Protein AF-R7ZU59-F1 (afdb_monomer_lite)

Organism: NCBI:txid1232681

Sequence (67 aa):
MAAEGMVWLKSLNPLFEPYAVAAGEVLEKGKFHAYTSRQIPKPETDLQKLVRAVRDMQQVVSGWKEG

Secondary structure (DSSP, 8-state):
-----EEEE--SSTTS--EEEEGGG-----S---SS-SSPPPPPPHHHHHHHHHHHHHHHHHHTT--

Foldseek 3Di:
DDPFDKDWDDDPPPVDDIDIDTPVPDDPPPDPPPVPDPDDDDPQDPVNVVVVVVVVVVVVVVVVVVD

Radius of gyration: 26.07 Å; chains: 1; bounding box: 41×36×73 Å

pLDDT: mean 78.42, std 15.64, range [43.22, 94.81]

Structure (mmCIF, N/CA/C/O backbone):
data_AF-R7ZU59-F1
#
_entry.id   AF-R7ZU59-F1
#
loop_
_atom_site.group_PDB
_atom_site.id
_atom_site.type_symbol
_atom_site.label_atom_id
_atom_site.label_alt_id
_atom_site.label_comp_id
_atom_site.label_asym_id
_atom_site.label_entity_id
_atom_site.label_seq_id
_atom_site.pdbx_PDB_ins_code
_atom_site.Cartn_x
_atom_site.Cartn_y
_atom_site.Cartn_z
_atom_site.occupancy
_atom_site.B_iso_or_equiv
_atom_site.auth_seq_id
_atom_site.auth_comp_id
_atom_site.auth_asym_id
_atom_site.auth_atom_id
_atom_site.pdbx_PDB_model_num
ATOM 1 N N . MET A 1 1 ? 11.033 3.095 -33.138 1.00 43.22 1 MET A N 1
ATOM 2 C CA . MET A 1 1 ? 10.484 2.144 -32.150 1.00 43.22 1 MET A CA 1
ATOM 3 C C . MET A 1 1 ? 11.257 2.382 -30.866 1.00 43.22 1 MET A C 1
ATOM 5 O O . MET A 1 1 ? 12.477 2.297 -30.914 1.00 43.22 1 MET A O 1
ATOM 9 N N . ALA A 1 2 ? 10.610 2.855 -29.800 1.00 50.56 2 ALA A N 1
ATOM 10 C CA . ALA A 1 2 ? 11.305 3.124 -28.540 1.00 50.56 2 ALA A CA 1
ATOM 11 C C . ALA A 1 2 ? 11.779 1.791 -27.943 1.00 50.56 2 ALA A C 1
ATOM 13 O O . ALA A 1 2 ? 11.018 0.828 -27.956 1.00 50.56 2 ALA A O 1
ATOM 14 N N . ALA A 1 3 ? 13.030 1.721 -27.485 1.00 55.75 3 ALA A N 1
ATOM 15 C CA . ALA A 1 3 ? 13.552 0.535 -26.818 1.00 55.75 3 ALA A CA 1
ATOM 16 C C . ALA A 1 3 ? 12.720 0.273 -25.554 1.00 55.75 3 ALA A C 1
ATOM 18 O O . ALA A 1 3 ? 12.646 1.131 -24.673 1.00 55.75 3 ALA A O 1
ATOM 19 N N . GLU A 1 4 ? 12.059 -0.880 -25.494 1.00 71.38 4 GLU A N 1
ATOM 20 C CA . GLU A 1 4 ? 11.300 -1.300 -24.321 1.00 71.38 4 GLU A CA 1
ATOM 21 C C . GLU A 1 4 ? 12.282 -1.507 -23.160 1.00 71.38 4 GLU A C 1
ATOM 23 O O . GLU A 1 4 ? 13.151 -2.377 -23.206 1.00 71.38 4 GLU A O 1
ATOM 28 N N . GLY A 1 5 ? 12.211 -0.644 -22.144 1.00 87.06 5 GLY A N 1
ATOM 29 C CA . GLY A 1 5 ? 13.034 -0.781 -20.942 1.00 87.06 5 GLY A CA 1
ATOM 30 C C . GLY A 1 5 ? 12.648 -2.035 -20.156 1.00 87.06 5 GLY A C 1
ATOM 31 O O . GLY A 1 5 ? 11.496 -2.454 -20.196 1.00 87.06 5 GLY A O 1
ATOM 32 N N . MET A 1 6 ? 13.593 -2.621 -19.421 1.00 92.56 6 MET A N 1
ATOM 33 C CA . MET A 1 6 ? 13.324 -3.729 -18.495 1.00 92.56 6 MET A CA 1
ATOM 34 C C . MET A 1 6 ? 13.241 -3.207 -17.061 1.00 92.56 6 MET A C 1
ATOM 36 O O . MET A 1 6 ? 14.010 -2.327 -16.672 1.00 92.56 6 MET A O 1
ATOM 40 N N . VAL A 1 7 ? 12.337 -3.774 -16.265 1.00 90.38 7 VAL A N 1
ATOM 41 C CA . VAL A 1 7 ? 12.160 -3.442 -14.848 1.00 90.38 7 VAL A CA 1
ATOM 42 C C . VAL A 1 7 ? 12.455 -4.674 -14.004 1.00 90.38 7 VAL A C 1
ATOM 44 O O . VAL A 1 7 ? 11.881 -5.736 -14.228 1.00 90.38 7 VAL A O 1
ATOM 47 N N . TRP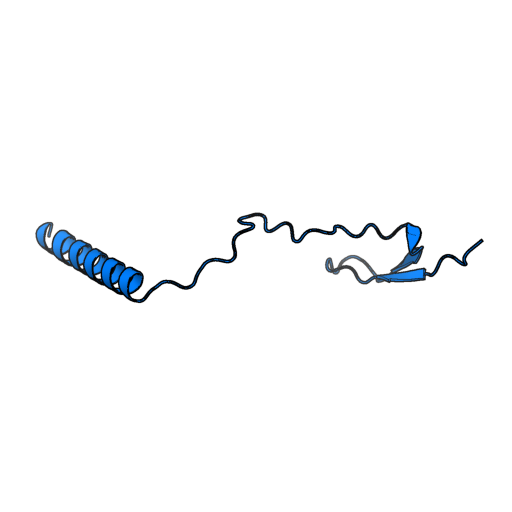 A 1 8 ? 13.333 -4.521 -13.013 1.00 94.12 8 TRP A N 1
ATOM 48 C CA . TRP A 1 8 ? 13.587 -5.544 -12.001 1.00 94.12 8 TRP A CA 1
ATOM 49 C C . TRP A 1 8 ? 12.577 -5.428 -10.866 1.00 94.12 8 TRP A C 1
ATOM 51 O O . TRP A 1 8 ? 12.472 -4.385 -10.219 1.00 94.12 8 TRP A O 1
ATOM 61 N N . LEU A 1 9 ? 11.851 -6.512 -10.612 1.00 90.00 9 LEU A N 1
ATOM 62 C CA . LEU A 1 9 ? 10.810 -6.585 -9.599 1.00 90.00 9 LEU A CA 1
ATOM 63 C C . LEU A 1 9 ? 11.198 -7.573 -8.503 1.00 90.00 9 LEU A C 1
ATOM 65 O O . LEU A 1 9 ? 11.745 -8.647 -8.754 1.00 90.00 9 LEU A O 1
ATOM 69 N N . LYS A 1 10 ? 10.856 -7.213 -7.266 1.00 92.12 10 LYS A N 1
ATOM 70 C CA . LYS A 1 10 ? 10.921 -8.098 -6.106 1.00 92.12 10 LYS A CA 1
ATOM 71 C C . LYS A 1 10 ? 9.509 -8.324 -5.581 1.00 92.12 10 LYS A C 1
ATOM 73 O O . LYS A 1 10 ? 8.791 -7.370 -5.291 1.00 92.12 10 LYS A O 1
ATOM 78 N N . SER A 1 11 ? 9.124 -9.589 -5.446 1.00 87.25 11 SER A N 1
ATOM 79 C CA . SER A 1 11 ? 7.848 -9.978 -4.850 1.00 87.25 11 SER A CA 1
ATOM 80 C C . SER A 1 11 ? 7.850 -9.750 -3.334 1.00 87.25 11 SER A C 1
ATOM 82 O O . SER A 1 11 ? 8.858 -9.964 -2.662 1.00 87.25 11 SER A O 1
ATOM 84 N N . LEU A 1 12 ? 6.700 -9.351 -2.784 1.00 87.62 12 LEU A N 1
ATOM 85 C CA . LEU A 1 12 ? 6.463 -9.349 -1.334 1.00 87.62 12 LEU A CA 1
ATOM 86 C C . LEU A 1 12 ? 6.072 -10.737 -0.800 1.00 87.62 12 LEU A C 1
ATOM 88 O O . LEU A 1 12 ? 6.104 -10.957 0.407 1.00 87.62 12 LEU A O 1
ATOM 92 N N . ASN A 1 13 ? 5.716 -11.675 -1.681 1.00 89.31 13 ASN A N 1
ATOM 93 C CA . ASN A 1 13 ? 5.610 -13.086 -1.333 1.00 89.31 13 ASN A CA 1
ATOM 94 C C . ASN A 1 13 ? 7.012 -13.725 -1.424 1.00 89.31 13 ASN A C 1
ATOM 96 O O . ASN A 1 13 ? 7.551 -13.779 -2.534 1.00 89.31 13 ASN A O 1
ATOM 100 N N . PRO A 1 14 ? 7.584 -14.219 -0.307 1.00 89.75 14 PRO A N 1
ATOM 101 C CA . PRO A 1 14 ? 8.963 -14.707 -0.242 1.00 89.75 14 PRO A CA 1
ATOM 102 C C . PRO A 1 14 ? 9.209 -16.018 -0.999 1.00 89.75 14 PRO A C 1
ATOM 104 O O . PRO A 1 14 ? 10.359 -16.400 -1.165 1.00 89.75 14 PRO A O 1
ATOM 107 N N . LEU A 1 15 ? 8.161 -16.708 -1.461 1.00 94.81 15 LEU A N 1
ATOM 108 C CA . LEU A 1 15 ? 8.296 -17.910 -2.296 1.00 94.81 15 LEU A CA 1
ATOM 109 C C . LEU A 1 15 ? 8.702 -17.596 -3.744 1.00 94.81 15 LEU A C 1
ATOM 111 O O . LEU A 1 15 ? 8.969 -18.515 -4.514 1.00 94.81 15 LEU A O 1
ATOM 115 N N . PHE A 1 16 ? 8.698 -16.319 -4.130 1.00 92.06 16 PHE A N 1
ATOM 116 C CA . PHE A 1 16 ? 9.028 -15.881 -5.479 1.00 92.06 16 PHE A CA 1
ATOM 117 C C . PHE A 1 16 ? 10.382 -15.178 -5.501 1.00 92.06 16 PHE A C 1
ATOM 119 O O . PHE A 1 16 ? 10.590 -14.185 -4.799 1.00 92.06 16 PHE A O 1
ATOM 126 N N . GLU A 1 17 ? 11.265 -15.664 -6.370 1.00 94.56 17 GLU A N 1
ATOM 127 C CA . GLU A 1 17 ? 12.544 -15.024 -6.663 1.00 94.56 17 GLU A CA 1
ATOM 128 C C . GLU A 1 17 ? 12.347 -13.699 -7.423 1.00 94.56 17 GLU A C 1
ATOM 130 O O . GLU A 1 17 ? 11.353 -13.540 -8.141 1.00 94.56 17 GLU A O 1
ATOM 135 N N . PRO A 1 18 ? 13.270 -12.727 -7.293 1.00 94.81 18 PRO A N 1
ATOM 136 C CA . PRO A 1 18 ? 13.265 -11.520 -8.115 1.00 94.81 18 PRO A CA 1
ATOM 137 C C . PRO A 1 18 ? 13.335 -11.837 -9.616 1.00 94.81 18 PRO A C 1
ATOM 139 O O . PRO A 1 18 ? 14.045 -12.750 -10.034 1.00 94.81 18 PRO A O 1
ATOM 142 N N . TYR A 1 19 ? 12.634 -11.056 -10.438 1.00 91.81 19 TYR A N 1
ATOM 143 C CA . TYR A 1 19 ? 12.549 -11.281 -11.885 1.00 91.81 19 TYR A CA 1
ATOM 144 C C . TYR A 1 19 ? 12.495 -9.966 -12.671 1.00 91.81 19 TYR A C 1
ATOM 146 O O . TYR A 1 19 ? 12.198 -8.907 -12.114 1.00 91.81 19 TYR A O 1
ATOM 154 N N . ALA A 1 20 ? 12.800 -10.038 -13.968 1.00 92.62 20 ALA A N 1
ATOM 155 C CA . ALA A 1 20 ? 12.738 -8.908 -14.890 1.00 92.62 20 ALA A CA 1
ATOM 156 C C . ALA A 1 20 ? 11.517 -9.025 -15.811 1.00 92.62 20 ALA A C 1
ATOM 158 O O . ALA A 1 20 ? 11.192 -10.119 -16.271 1.00 92.62 20 ALA A O 1
ATOM 159 N N . VAL A 1 21 ? 10.864 -7.897 -16.086 1.00 91.19 21 VAL A N 1
ATOM 160 C CA . VAL A 1 21 ? 9.738 -7.792 -17.031 1.00 91.19 21 VAL A CA 1
ATOM 161 C C . VAL A 1 21 ? 9.918 -6.592 -17.948 1.00 91.19 21 VAL A C 1
ATOM 163 O O . VAL A 1 21 ? 10.593 -5.626 -17.573 1.00 91.19 21 VAL A O 1
ATOM 166 N N . ALA A 1 22 ? 9.298 -6.621 -19.128 1.00 91.69 22 ALA A N 1
ATOM 167 C CA . ALA A 1 22 ? 9.280 -5.449 -19.992 1.00 91.69 22 ALA A CA 1
ATOM 168 C C . ALA A 1 22 ? 8.459 -4.332 -19.332 1.00 91.69 22 ALA A C 1
ATOM 170 O O . ALA A 1 22 ? 7.400 -4.566 -18.749 1.00 91.69 22 ALA A O 1
ATOM 171 N N . ALA A 1 23 ? 8.924 -3.088 -19.436 1.00 86.69 23 ALA A N 1
ATOM 172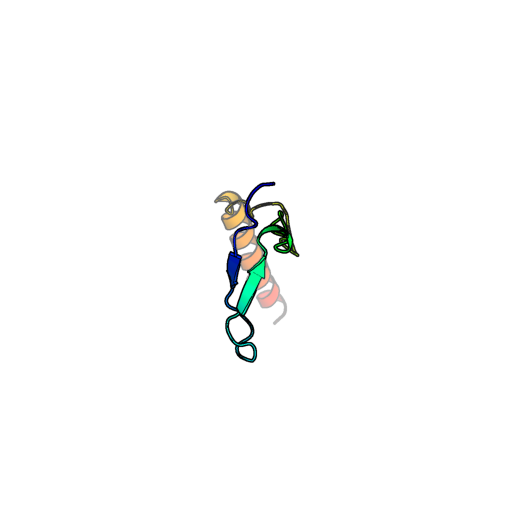 C CA . ALA A 1 23 ? 8.262 -1.937 -18.828 1.00 86.69 23 ALA A CA 1
ATOM 173 C C . ALA A 1 23 ? 6.820 -1.764 -19.333 1.00 86.69 23 ALA A C 1
ATOM 175 O O . ALA A 1 23 ? 5.966 -1.307 -18.579 1.00 86.69 23 ALA A O 1
ATOM 176 N N . GLY A 1 24 ? 6.535 -2.172 -20.576 1.00 85.19 24 GLY A N 1
ATOM 177 C CA . GLY A 1 24 ? 5.184 -2.163 -21.144 1.00 85.19 24 GLY A CA 1
ATOM 178 C C . GLY A 1 24 ? 4.226 -3.187 -20.522 1.00 85.19 24 GLY A C 1
ATOM 179 O O . GLY A 1 24 ? 3.014 -3.011 -20.606 1.00 85.19 24 GLY A O 1
ATOM 180 N N . GLU A 1 25 ? 4.746 -4.228 -19.868 1.00 84.25 25 GLU A N 1
ATOM 181 C CA . GLU A 1 25 ? 3.949 -5.248 -19.175 1.00 84.25 25 GLU A CA 1
ATOM 182 C C . GLU A 1 25 ? 3.636 -4.862 -17.720 1.00 84.25 25 GLU A C 1
ATOM 184 O O . GLU A 1 25 ? 2.768 -5.463 -17.081 1.00 84.25 25 GLU A O 1
ATOM 189 N N . VAL A 1 26 ? 4.314 -3.843 -17.177 1.00 83.56 26 VAL A N 1
ATOM 190 C CA . VAL A 1 26 ? 4.066 -3.354 -15.818 1.00 83.56 26 VAL A CA 1
ATOM 191 C C . VAL A 1 26 ? 2.776 -2.537 -15.802 1.00 83.56 26 VAL A C 1
ATOM 193 O O . VAL A 1 26 ? 2.748 -1.349 -16.117 1.00 83.56 26 VAL A O 1
ATOM 196 N N . LEU A 1 27 ? 1.682 -3.174 -15.389 1.00 77.88 27 LEU A N 1
ATOM 197 C CA . LEU A 1 27 ? 0.416 -2.490 -15.145 1.00 77.88 27 LEU A CA 1
ATOM 198 C C . LEU A 1 27 ? 0.470 -1.768 -13.795 1.00 77.88 27 LEU A C 1
ATOM 200 O O . LEU A 1 27 ? 0.341 -2.390 -12.736 1.00 77.88 27 LEU A O 1
ATOM 204 N N . GLU A 1 28 ? 0.612 -0.443 -13.811 1.00 68.50 28 GLU A N 1
ATOM 205 C CA . GLU A 1 28 ? 0.421 0.352 -12.601 1.00 68.50 28 GLU A CA 1
ATOM 206 C C . GLU A 1 28 ? -1.056 0.276 -12.189 1.00 68.50 28 GLU A C 1
ATOM 208 O O . GLU A 1 28 ? -1.942 0.853 -12.826 1.00 68.50 28 GLU A O 1
ATOM 213 N N . LYS A 1 29 ? -1.351 -0.419 -11.084 1.00 62.12 29 LYS A N 1
ATOM 214 C CA . LYS A 1 29 ? -2.640 -0.271 -10.398 1.00 62.12 29 LYS A CA 1
ATOM 215 C C . LYS A 1 29 ? -2.648 1.081 -9.685 1.00 62.12 29 LYS A C 1
ATOM 217 O O . LYS A 1 29 ? -2.533 1.168 -8.466 1.00 62.12 29 LYS A O 1
ATOM 222 N N . GLY A 1 30 ? -2.790 2.142 -10.474 1.00 55.28 30 GLY A N 1
ATOM 223 C CA . GLY A 1 30 ? -2.993 3.510 -10.026 1.00 55.28 30 GLY A CA 1
ATOM 224 C C . GLY A 1 30 ? -4.342 3.633 -9.333 1.00 55.28 30 GLY A C 1
ATOM 225 O O . GLY A 1 30 ? -5.345 3.991 -9.946 1.00 55.28 30 GLY A O 1
ATOM 226 N N . LYS A 1 31 ? -4.366 3.257 -8.058 1.00 47.78 31 LYS A N 1
ATOM 227 C CA . LYS A 1 31 ? -5.234 3.744 -6.986 1.00 47.78 31 LYS A CA 1
ATOM 228 C C . LYS A 1 31 ? -4.899 2.899 -5.778 1.00 47.78 31 LYS A C 1
ATOM 230 O O . LYS A 1 31 ? -5.128 1.694 -5.774 1.00 47.78 31 LYS A O 1
ATOM 235 N N . PHE A 1 32 ? -4.405 3.567 -4.744 1.00 49.78 32 PHE A N 1
ATOM 236 C CA . PHE A 1 32 ? -4.498 3.108 -3.371 1.00 49.78 32 PHE A CA 1
ATOM 237 C C . PHE A 1 32 ? -5.957 2.690 -3.131 1.00 49.78 32 PHE A C 1
ATOM 239 O O . PHE A 1 32 ? -6.828 3.518 -2.857 1.00 49.78 32 PHE A O 1
ATOM 246 N N . HIS A 1 33 ? -6.267 1.414 -3.355 1.00 50.88 33 HIS A N 1
ATOM 247 C CA . HIS A 1 33 ? -7.559 0.848 -3.024 1.00 50.88 33 HIS A CA 1
ATOM 248 C C . HIS A 1 33 ? -7.503 0.636 -1.519 1.00 50.88 33 HIS A C 1
ATOM 250 O O . HIS A 1 33 ? -7.229 -0.453 -1.025 1.00 50.88 33 HIS A O 1
ATOM 256 N N . ALA A 1 34 ? -7.691 1.731 -0.781 1.00 52.41 34 ALA A N 1
ATOM 257 C CA . ALA A 1 34 ? -8.082 1.656 0.607 1.00 52.41 34 ALA A CA 1
ATOM 258 C C . ALA A 1 34 ? -9.373 0.836 0.623 1.00 52.41 34 ALA A C 1
ATOM 260 O O . ALA A 1 34 ? -10.439 1.337 0.263 1.00 52.41 34 ALA A O 1
ATOM 261 N N . TYR A 1 35 ? -9.255 -0.446 0.969 1.00 51.28 35 TYR A N 1
ATOM 262 C CA . TYR A 1 35 ? -10.366 -1.394 1.027 1.00 51.28 35 TYR A CA 1
ATOM 263 C C . TYR A 1 35 ? -11.445 -0.976 2.047 1.00 51.28 35 TYR A C 1
ATOM 265 O O . TYR A 1 35 ? -12.471 -1.636 2.149 1.00 51.28 35 TYR A O 1
ATOM 273 N N . THR A 1 36 ? -11.250 0.131 2.775 1.00 57.59 36 THR A N 1
ATOM 274 C CA . THR A 1 36 ? -12.151 0.597 3.834 1.00 57.59 36 THR A CA 1
ATOM 275 C C . THR A 1 36 ? -12.540 2.076 3.795 1.00 57.59 36 THR A C 1
ATOM 277 O O . THR A 1 36 ? -13.505 2.418 4.466 1.00 57.59 36 THR A O 1
ATOM 280 N N . SER A 1 37 ? -11.883 2.970 3.039 1.00 58.56 37 SER A N 1
ATOM 281 C CA . SER A 1 37 ? -12.304 4.386 2.947 1.00 58.56 37 SER A CA 1
ATOM 282 C C . SER A 1 37 ? -11.388 5.210 2.034 1.00 58.56 37 SER A C 1
ATOM 284 O O . SER A 1 37 ? -10.173 5.186 2.193 1.00 58.56 37 SER A O 1
ATOM 286 N N . ARG A 1 38 ? -11.954 6.028 1.134 1.00 61.22 38 ARG A N 1
ATOM 287 C CA . ARG A 1 38 ? -11.216 7.118 0.447 1.00 61.22 38 ARG A CA 1
ATOM 288 C C . ARG A 1 38 ? -11.063 8.375 1.311 1.00 61.22 38 ARG A C 1
ATOM 290 O O . ARG A 1 38 ? -10.417 9.331 0.897 1.00 61.22 38 ARG A O 1
ATOM 297 N N . GLN A 1 39 ? -11.704 8.403 2.475 1.00 63.53 39 GLN A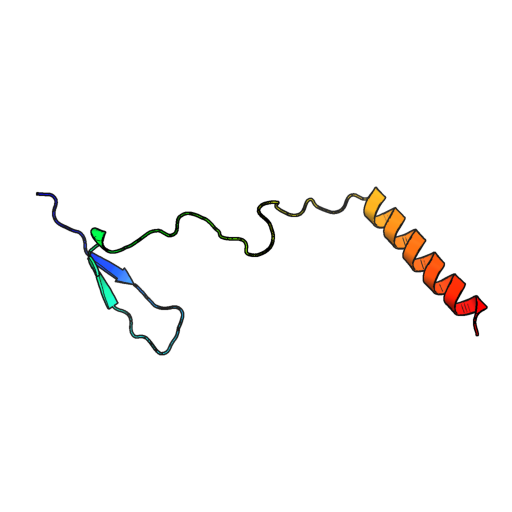 N 1
ATOM 298 C CA . GLN A 1 39 ? -11.578 9.480 3.443 1.00 63.53 39 GLN A CA 1
ATOM 299 C C . GLN A 1 39 ? -10.442 9.144 4.398 1.00 63.53 39 GLN A C 1
ATOM 301 O O . GLN A 1 39 ? -10.503 8.149 5.124 1.00 63.53 39 GLN A O 1
ATOM 306 N N . ILE A 1 40 ? -9.431 10.005 4.410 1.00 69.75 40 ILE A N 1
ATOM 307 C CA . ILE A 1 40 ? -8.484 10.069 5.518 1.00 69.75 40 ILE A CA 1
ATOM 308 C C . ILE A 1 40 ? -9.315 10.380 6.776 1.00 69.75 40 ILE A C 1
ATOM 310 O O . ILE A 1 40 ? -10.055 11.372 6.757 1.00 69.75 40 ILE A O 1
ATOM 314 N N . PRO A 1 41 ? -9.257 9.554 7.840 1.00 71.38 41 PRO A N 1
ATOM 315 C CA . PRO A 1 41 ? -9.969 9.843 9.076 1.00 71.38 41 PRO A CA 1
ATOM 316 C C . PRO A 1 41 ? -9.552 11.222 9.581 1.00 71.38 41 PRO A C 1
ATOM 318 O O . PRO A 1 41 ? -8.363 11.496 9.750 1.00 71.38 41 PRO A O 1
ATOM 321 N N . LYS A 1 42 ? -10.527 12.110 9.787 1.00 77.50 42 LYS A N 1
ATOM 322 C CA . LYS A 1 42 ? -10.243 13.395 10.425 1.00 77.50 42 LYS A CA 1
ATOM 323 C C . LYS A 1 42 ? -9.811 13.124 11.869 1.00 77.50 42 LYS A C 1
ATOM 325 O O . LYS A 1 42 ? -10.409 12.252 12.503 1.00 77.50 42 LYS A O 1
ATOM 330 N N . PRO A 1 43 ? -8.804 13.845 12.390 1.00 80.31 43 PRO A N 1
ATOM 331 C CA . PRO A 1 43 ? -8.458 13.735 13.797 1.00 80.31 43 PRO A CA 1
ATOM 332 C C . PRO A 1 43 ? -9.684 14.075 14.651 1.00 80.31 43 PRO A C 1
ATOM 334 O O . PRO A 1 43 ? -10.448 14.985 14.323 1.00 80.31 43 PRO A O 1
ATOM 337 N N . GLU A 1 44 ? -9.874 13.317 15.728 1.00 83.75 44 GLU A N 1
ATOM 338 C CA . GLU A 1 44 ? -10.961 13.534 16.681 1.00 83.75 44 GLU A CA 1
ATOM 339 C C . GLU A 1 44 ? -10.827 14.931 17.305 1.00 83.75 44 GLU A C 1
ATOM 341 O O . GLU A 1 44 ? -9.759 15.294 17.812 1.00 83.75 44 GLU A O 1
ATOM 346 N N . THR A 1 45 ? -11.898 15.726 17.259 1.00 90.00 45 THR A N 1
ATOM 347 C CA . THR A 1 45 ? -11.901 17.061 17.870 1.00 90.00 45 THR A CA 1
ATOM 348 C C . THR A 1 45 ? -11.922 16.957 19.393 1.00 90.00 45 THR A C 1
ATOM 350 O O . THR A 1 45 ? -12.375 15.962 19.959 1.00 90.00 45 THR A O 1
ATOM 353 N N . ASP A 1 46 ? -11.486 18.005 20.090 1.00 89.38 46 ASP A N 1
ATOM 354 C CA . ASP A 1 46 ? -11.512 18.003 21.558 1.00 89.38 46 ASP A CA 1
ATOM 355 C C . ASP A 1 46 ? -12.939 17.895 22.115 1.00 89.38 46 ASP A C 1
ATOM 357 O O . ASP A 1 46 ? -13.161 17.231 23.125 1.00 89.38 46 ASP A O 1
ATOM 361 N N . LEU A 1 47 ? -13.934 18.430 21.399 1.00 91.06 47 LEU A N 1
ATOM 362 C CA . LEU A 1 47 ? -15.344 18.232 21.737 1.00 91.06 47 LEU A CA 1
ATOM 363 C C . LEU A 1 47 ? -15.768 16.760 21.611 1.00 91.06 47 LEU A C 1
ATOM 365 O O . LEU A 1 47 ? -16.469 16.253 22.481 1.00 91.06 47 LEU A O 1
ATOM 369 N N . GLN A 1 48 ? -15.337 16.060 20.558 1.00 91.06 48 GLN A N 1
ATOM 370 C CA . GLN A 1 48 ? -15.640 14.634 20.383 1.00 91.06 48 GLN A CA 1
ATOM 371 C C . GLN A 1 48 ? -15.016 13.784 21.498 1.00 91.06 48 GLN A C 1
ATOM 373 O O . GLN A 1 48 ? -15.692 12.909 22.041 1.00 91.06 48 GLN A O 1
ATOM 378 N N . LYS A 1 49 ? -13.788 14.111 21.921 1.00 90.88 49 LYS A N 1
ATOM 379 C CA . LYS A 1 49 ? -13.139 13.470 23.076 1.00 90.88 49 LYS A CA 1
ATOM 380 C C . LYS A 1 49 ? -13.919 13.702 24.371 1.00 90.88 49 LYS A C 1
ATOM 382 O O . LYS A 1 49 ? -14.120 12.759 25.133 1.00 90.88 49 LYS A O 1
ATOM 387 N N . LEU A 1 50 ? -14.387 14.933 24.610 1.00 93.12 50 LEU A N 1
ATOM 388 C CA . LEU A 1 50 ? -15.202 15.272 25.784 1.00 93.12 50 LEU A CA 1
ATOM 389 C C . LEU A 1 50 ? -16.531 14.506 25.794 1.00 93.12 50 LEU A C 1
ATOM 391 O O . LEU A 1 50 ? -16.897 13.931 26.816 1.00 93.12 50 LEU A O 1
ATOM 395 N N . VAL A 1 51 ? -17.230 14.447 24.656 1.00 93.19 51 VAL A N 1
ATOM 396 C CA . VAL A 1 51 ? -18.485 13.689 24.521 1.00 93.19 51 VAL A CA 1
ATOM 397 C C . VAL A 1 51 ? -18.260 12.201 24.799 1.00 93.19 51 VAL A C 1
ATOM 399 O O . VAL A 1 51 ? -19.062 11.589 25.507 1.00 93.19 51 VAL A O 1
ATOM 402 N N . ARG A 1 52 ? -17.161 11.623 24.294 1.00 92.00 52 ARG A N 1
ATOM 403 C CA . ARG A 1 52 ? -16.795 10.229 24.577 1.00 92.00 52 ARG A CA 1
ATOM 404 C C . ARG A 1 52 ? -16.559 10.007 26.068 1.00 92.00 52 ARG A C 1
ATOM 406 O O . ARG A 1 52 ? -17.184 9.126 26.643 1.00 92.00 52 ARG A O 1
ATOM 413 N N . ALA A 1 53 ? -15.757 10.860 26.705 1.00 91.25 53 ALA A N 1
ATOM 414 C CA . ALA A 1 53 ? -15.470 10.756 28.133 1.00 91.25 53 ALA A CA 1
ATOM 415 C C . ALA A 1 53 ? -16.744 10.819 28.996 1.00 91.25 53 ALA A C 1
ATOM 417 O O . ALA A 1 53 ? -16.901 10.029 29.923 1.00 91.25 53 ALA A O 1
ATOM 418 N N . VAL A 1 54 ? -17.686 11.715 28.674 1.00 92.56 54 VAL A N 1
ATOM 419 C CA . VAL A 1 54 ? -18.980 11.795 29.376 1.00 92.56 54 VAL A CA 1
ATOM 420 C C . VAL A 1 54 ? -19.796 10.516 29.202 1.00 92.56 54 VAL A C 1
ATOM 422 O O . VAL A 1 54 ? -20.355 10.012 30.177 1.00 92.56 54 VAL A O 1
ATOM 425 N N . ARG A 1 55 ? -19.849 9.964 27.986 1.00 90.31 55 ARG A N 1
ATOM 426 C CA . ARG A 1 55 ? -20.581 8.724 27.704 1.00 90.31 55 ARG A CA 1
ATOM 427 C C . ARG A 1 55 ? -19.978 7.525 28.436 1.00 90.31 55 ARG A C 1
ATOM 429 O O . ARG A 1 55 ? -20.724 6.739 29.013 1.00 90.31 55 ARG A O 1
ATOM 436 N N . ASP A 1 56 ? -18.653 7.421 28.458 1.00 90.94 56 ASP A N 1
ATOM 437 C CA . ASP A 1 56 ? -17.937 6.346 29.149 1.00 90.94 56 ASP A CA 1
ATOM 438 C C . ASP A 1 56 ? -18.213 6.399 30.662 1.00 90.94 56 ASP A C 1
ATOM 440 O O . ASP A 1 56 ? -18.531 5.383 31.279 1.00 90.94 56 ASP A O 1
ATOM 444 N N . MET A 1 57 ? -18.209 7.602 31.253 1.00 89.81 57 MET A N 1
ATOM 445 C CA . MET A 1 57 ? -18.589 7.798 32.658 1.00 89.81 57 MET A CA 1
ATOM 446 C C . MET A 1 57 ? -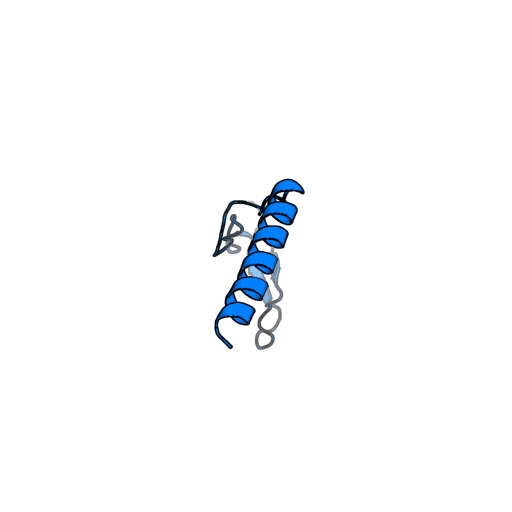20.040 7.386 32.936 1.00 89.81 57 MET A C 1
ATOM 448 O O . MET A 1 57 ? -20.308 6.744 33.951 1.00 89.81 57 MET A O 1
ATOM 452 N N . GLN A 1 58 ? -20.984 7.714 32.048 1.00 89.44 58 GLN A N 1
ATOM 453 C CA . GLN A 1 58 ? -22.387 7.317 32.210 1.00 89.44 58 GLN A CA 1
ATOM 454 C C . GLN A 1 58 ? -22.565 5.796 32.211 1.00 89.44 58 GLN A C 1
ATOM 456 O O . GLN A 1 58 ? -23.361 5.298 33.002 1.00 89.44 58 GLN A O 1
ATOM 461 N N . GLN A 1 59 ? -21.821 5.066 31.373 1.00 86.50 59 GLN A N 1
ATOM 462 C CA . GLN A 1 59 ? -21.893 3.602 31.327 1.00 86.50 59 GLN A CA 1
ATOM 463 C C . GLN A 1 59 ? -21.355 2.944 32.599 1.00 86.50 59 GLN A C 1
ATOM 465 O O . GLN A 1 59 ? -21.934 1.976 33.092 1.00 86.50 59 GLN A O 1
ATOM 470 N N . VAL A 1 60 ? -20.274 3.490 33.158 1.00 84.12 60 VAL A N 1
ATOM 471 C CA . VAL A 1 60 ? -19.738 3.036 34.447 1.00 84.12 60 VAL A CA 1
ATOM 472 C C . VAL A 1 60 ? -20.763 3.268 35.559 1.00 84.12 60 VAL A C 1
ATOM 474 O O . VAL A 1 60 ? -21.068 2.355 36.321 1.00 84.12 60 VAL A O 1
ATOM 477 N N . VAL A 1 61 ? -21.362 4.461 35.607 1.00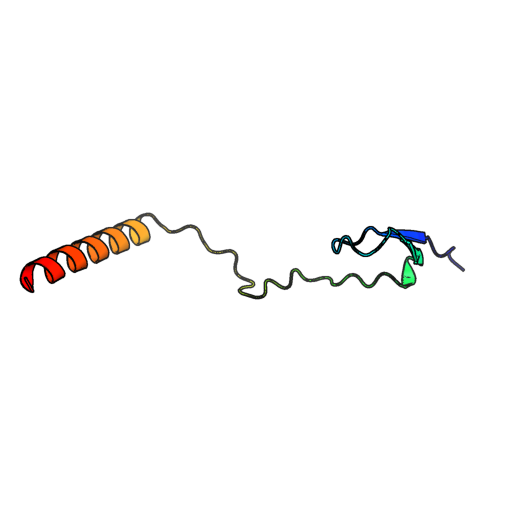 82.25 61 VAL A N 1
ATOM 478 C CA . VAL A 1 61 ? -22.377 4.811 36.611 1.00 82.25 61 VAL A CA 1
ATOM 479 C C . VAL A 1 61 ? -23.654 3.978 36.457 1.00 82.25 61 VAL A C 1
ATOM 481 O O . VAL A 1 61 ? -24.252 3.614 37.467 1.00 82.25 61 VAL A O 1
ATOM 484 N N . SER A 1 62 ? -24.087 3.654 35.234 1.00 76.50 62 SER A N 1
ATOM 485 C CA . SER A 1 62 ? -25.247 2.778 35.026 1.00 76.50 62 SER A CA 1
ATOM 486 C C . SER A 1 62 ? -24.963 1.342 35.459 1.00 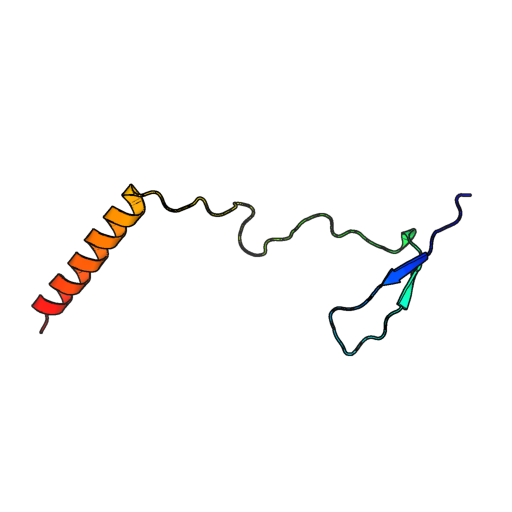76.50 62 SER A C 1
ATOM 488 O O . SER A 1 62 ? -25.799 0.751 36.131 1.00 76.50 62 SER A O 1
ATOM 490 N N . GLY A 1 63 ? -23.769 0.814 35.167 1.00 72.25 63 GLY A N 1
ATOM 491 C CA . GLY A 1 63 ? -23.362 -0.523 35.613 1.00 72.25 63 GLY A CA 1
ATOM 492 C C . GLY A 1 63 ? -23.254 -0.652 37.136 1.00 72.25 63 GLY A C 1
ATOM 493 O O . GLY A 1 63 ? -23.459 -1.731 37.677 1.00 72.25 63 GLY A O 1
ATOM 494 N N . TRP A 1 64 ? -22.997 0.448 37.849 1.00 67.12 64 TRP A N 1
ATOM 495 C CA . TRP A 1 64 ? -23.010 0.484 39.317 1.00 67.12 64 TRP A CA 1
ATOM 496 C C . TRP A 1 64 ? -24.408 0.539 39.936 1.00 67.12 64 TRP A C 1
ATOM 498 O O . TRP A 1 64 ? -24.537 0.320 41.133 1.00 67.12 64 TRP A O 1
ATOM 508 N N . LYS A 1 65 ? -25.450 0.868 39.164 1.00 59.75 65 LYS A N 1
ATOM 509 C CA . LYS A 1 65 ? -26.838 0.851 39.657 1.00 59.75 65 LYS A CA 1
ATOM 510 C C . LYS A 1 65 ? -27.507 -0.517 39.531 1.00 59.75 65 LYS A C 1
ATOM 512 O O . LYS A 1 65 ? -28.580 -0.703 40.096 1.00 59.75 65 LYS A O 1
ATOM 517 N N . GLU A 1 66 ? -26.909 -1.429 38.769 1.00 57.81 66 GLU A N 1
ATOM 518 C CA . GLU A 1 66 ? -27.454 -2.758 38.466 1.00 57.81 66 GLU A CA 1
ATOM 519 C C . GLU A 1 66 ? -26.814 -3.889 39.298 1.00 57.81 66 GLU A C 1
ATOM 521 O O . GLU A 1 66 ? -27.221 -5.041 39.153 1.00 57.81 66 GLU A O 1
ATOM 526 N N . GLY A 1 67 ? -25.852 -3.577 40.179 1.00 48.72 67 GLY A N 1
ATOM 527 C CA . GLY A 1 67 ? -25.249 -4.500 41.155 1.00 48.72 67 GLY A CA 1
ATOM 528 C C . GLY A 1 67 ? -25.489 -4.050 42.588 1.00 48.72 67 GLY A C 1
ATOM 529 O O . GLY A 1 67 ? -25.616 -4.943 43.454 1.00 48.72 67 GLY A O 1
#